Protein AF-A0A7W1C399-F1 (afdb_monomer_lite)

Foldseek 3Di:
DQPQDDDDVVCCVPVNPVVRVVVSVVVSVVVVVVVVVVVVVVVVVVVVVVVVVVVVVVVVVVVVVVD

Secondary structure (DSSP, 8-state):
--------HHHHHHH-HHHHHHHHHHHHHHHHHHHHHHHHHHHHHHHHHHHHHHHHHHHHHHHHHT-

Structure (mmCIF, N/CA/C/O backbone):
data_AF-A0A7W1C399-F1
#
_entry.id   AF-A0A7W1C399-F1
#
loop_
_atom_site.group_PDB
_atom_site.id
_atom_site.type_symbol
_atom_site.label_atom_id
_atom_site.label_alt_id
_atom_site.label_comp_id
_atom_site.label_asym_id
_atom_site.label_entity_id
_atom_site.label_seq_id
_atom_site.pdbx_PDB_ins_code
_atom_site.Cartn_x
_atom_site.Cartn_y
_atom_site.Cartn_z
_atom_site.occupancy
_atom_site.B_iso_or_equiv
_atom_site.auth_seq_id
_atom_site.auth_comp_id
_atom_site.auth_asym_id
_atom_site.auth_atom_id
_atom_site.pdbx_PDB_model_num
ATOM 1 N N . MET A 1 1 ? 6.695 -5.533 8.891 1.00 57.41 1 MET A N 1
ATOM 2 C CA . MET A 1 1 ? 5.947 -5.244 10.131 1.00 57.41 1 MET A CA 1
ATOM 3 C C . MET A 1 1 ? 4.624 -4.623 9.713 1.00 57.41 1 MET A C 1
ATOM 5 O O . MET A 1 1 ? 4.668 -3.493 9.231 1.00 57.41 1 MET A O 1
ATOM 9 N N . PRO A 1 2 ? 3.498 -5.353 9.773 1.00 54.75 2 PRO A N 1
ATOM 10 C CA . PRO A 1 2 ? 2.192 -4.760 9.501 1.00 54.75 2 PRO A CA 1
ATOM 11 C C . PRO A 1 2 ? 1.965 -3.610 10.485 1.00 54.75 2 PRO A C 1
ATOM 13 O O . PRO A 1 2 ? 2.245 -3.743 11.679 1.00 54.75 2 PRO A O 1
ATOM 16 N N . VAL A 1 3 ? 1.528 -2.458 9.981 1.00 57.75 3 VAL A N 1
ATOM 17 C CA . VAL A 1 3 ? 1.092 -1.362 10.847 1.00 57.75 3 VAL A CA 1
ATOM 18 C C . VAL A 1 3 ? -0.353 -1.677 11.179 1.00 57.75 3 VAL A C 1
ATOM 20 O O . VAL A 1 3 ? -1.228 -1.479 10.352 1.00 57.75 3 VAL A O 1
ATOM 23 N N . THR A 1 4 ? -0.601 -2.232 12.363 1.00 67.06 4 THR A N 1
ATOM 24 C CA . THR A 1 4 ? -1.972 -2.478 12.811 1.00 67.06 4 THR A CA 1
ATOM 25 C C . THR A 1 4 ? -2.621 -1.130 13.097 1.00 67.06 4 THR A C 1
ATOM 27 O O . THR A 1 4 ? -2.310 -0.501 14.114 1.00 67.06 4 THR A O 1
ATOM 30 N N . ALA A 1 5 ? -3.503 -0.672 12.208 1.00 74.44 5 ALA A N 1
ATOM 31 C CA . ALA A 1 5 ? -4.370 0.454 12.514 1.00 74.44 5 ALA A CA 1
ATOM 32 C C . ALA A 1 5 ? -5.160 0.114 13.788 1.00 74.44 5 ALA A C 1
ATOM 34 O O . ALA A 1 5 ? -5.757 -0.955 13.896 1.00 74.44 5 ALA A O 1
ATOM 35 N N . LYS A 1 6 ? -5.119 0.992 14.793 1.00 81.12 6 LYS A N 1
ATOM 36 C CA . LYS A 1 6 ? -5.884 0.828 16.033 1.00 81.12 6 LYS A CA 1
ATOM 37 C C . LYS A 1 6 ? -6.832 1.999 16.177 1.00 81.12 6 LYS A C 1
ATOM 39 O O . LYS A 1 6 ? -6.394 3.148 16.226 1.00 81.12 6 LYS A O 1
ATOM 44 N N . LEU A 1 7 ? -8.123 1.707 16.269 1.00 85.94 7 LEU A N 1
ATOM 45 C CA . LEU A 1 7 ? -9.120 2.720 16.576 1.00 85.94 7 LEU A CA 1
ATOM 46 C C . LEU A 1 7 ? -9.145 3.006 18.080 1.00 85.94 7 LEU A C 1
ATOM 48 O O . LEU A 1 7 ? -8.848 2.151 18.916 1.00 85.94 7 LEU A O 1
ATOM 52 N N . SER A 1 8 ? -9.496 4.241 18.437 1.00 90.50 8 SER A N 1
ATOM 53 C CA . SER A 1 8 ? -9.678 4.615 19.842 1.00 90.50 8 SER A CA 1
ATOM 54 C C . SER A 1 8 ? -10.908 3.925 20.433 1.00 90.50 8 SER A C 1
ATOM 56 O O . SER A 1 8 ? -11.879 3.689 19.717 1.00 90.50 8 SER A O 1
ATOM 58 N N . ARG A 1 9 ? -10.937 3.703 21.753 1.00 90.31 9 ARG A N 1
ATOM 59 C CA . ARG A 1 9 ? -12.104 3.108 22.432 1.00 90.31 9 ARG A CA 1
ATOM 60 C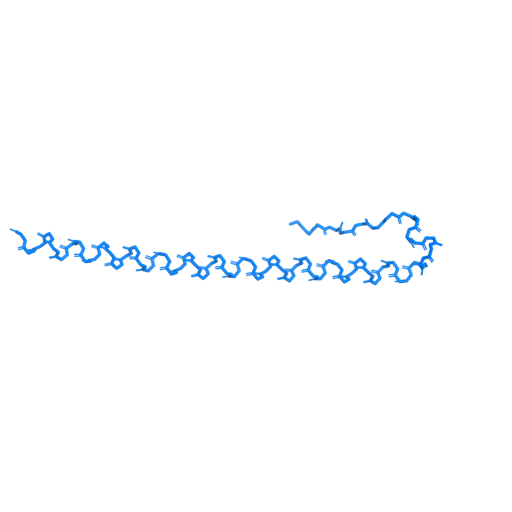 C . ARG A 1 9 ? -13.418 3.844 22.134 1.00 90.31 9 ARG A C 1
ATOM 62 O O . ARG A 1 9 ? -14.440 3.209 21.936 1.00 90.31 9 ARG A O 1
ATOM 69 N N . LYS A 1 10 ? -13.363 5.168 21.958 1.00 91.50 10 LYS A N 1
ATOM 70 C CA . LYS A 1 10 ? -14.526 5.988 21.584 1.00 91.50 10 LYS A CA 1
ATOM 71 C C . LYS A 1 10 ? -15.164 5.588 20.250 1.00 91.50 10 LYS A C 1
ATOM 73 O O . LYS A 1 10 ? -16.343 5.850 20.063 1.00 91.50 10 LYS A O 1
ATOM 78 N N . PHE A 1 11 ? -14.406 5.010 19.319 1.00 89.19 11 PHE A N 1
ATOM 79 C CA . PHE A 1 11 ? -14.957 4.493 18.064 1.00 89.19 11 PHE A CA 1
ATOM 80 C C . PHE A 1 11 ? -15.767 3.220 18.309 1.00 89.19 11 PHE A C 1
ATOM 82 O O . PHE A 1 11 ? -16.905 3.144 17.860 1.00 89.19 11 PHE A O 1
ATOM 89 N N . TYR A 1 12 ? -15.220 2.291 19.094 1.00 91.75 12 TYR A N 1
ATOM 90 C CA . TYR A 1 12 ? -15.906 1.072 19.530 1.00 91.75 12 TYR A CA 1
ATOM 91 C C . TYR A 1 12 ? -17.194 1.399 20.295 1.00 91.75 12 TYR A C 1
ATOM 93 O O . TYR A 1 12 ? -18.258 0.887 19.970 1.00 91.75 12 TYR A O 1
ATOM 101 N N . ASP A 1 13 ? -17.141 2.359 21.221 1.00 92.56 13 ASP A N 1
ATOM 102 C CA . ASP A 1 13 ? -18.312 2.757 22.012 1.00 92.56 13 ASP A CA 1
ATOM 103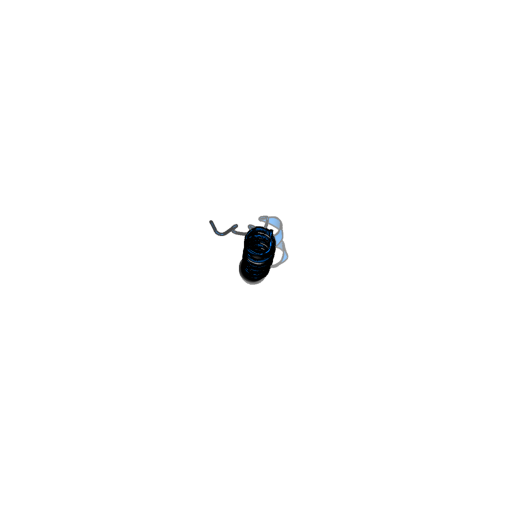 C C . ASP A 1 13 ? -19.422 3.423 21.166 1.00 92.56 13 ASP A C 1
ATOM 105 O O . ASP A 1 13 ? -20.580 3.455 21.577 1.00 92.5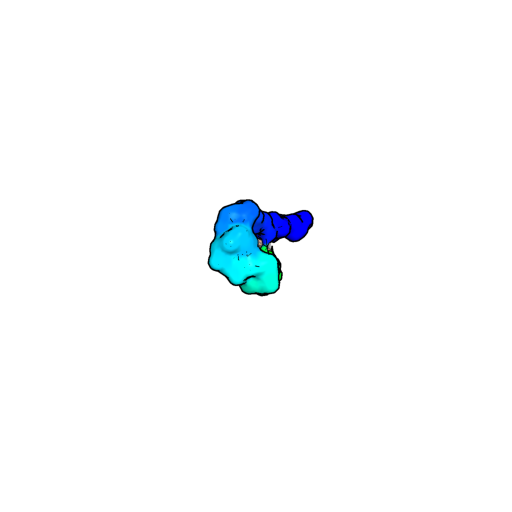6 13 ASP A O 1
ATOM 109 N N . ARG A 1 14 ? -19.086 4.008 20.005 1.00 92.38 14 ARG A N 1
ATOM 110 C CA . ARG A 1 14 ? -20.039 4.740 19.147 1.00 92.38 14 ARG A CA 1
ATOM 111 C C . ARG A 1 14 ? -20.565 3.928 17.974 1.00 92.38 14 ARG A C 1
ATOM 113 O O . ARG A 1 14 ? -21.711 4.130 17.589 1.00 92.38 14 ARG A O 1
ATOM 120 N N . LEU A 1 15 ? -19.728 3.082 17.388 1.00 89.69 15 LEU A N 1
ATOM 121 C CA . LEU A 1 15 ? -20.057 2.284 16.207 1.00 89.69 15 LEU A CA 1
ATOM 122 C C . LEU A 1 15 ? -20.368 0.827 16.564 1.00 89.69 15 LEU A C 1
ATOM 124 O O . LEU A 1 15 ? -20.955 0.120 15.755 1.00 89.69 15 LEU A O 1
ATOM 128 N N . GLY A 1 16 ? -20.015 0.393 17.773 1.00 91.81 16 GLY A N 1
ATOM 129 C CA . GLY A 1 16 ? -20.032 -1.009 18.163 1.00 91.81 16 GLY A CA 1
ATOM 130 C C . GLY A 1 16 ? -18.746 -1.726 17.758 1.00 91.81 16 GLY A C 1
ATOM 131 O O . GLY A 1 16 ? -18.012 -1.286 16.866 1.00 91.81 16 GLY A O 1
ATOM 132 N N . ASP A 1 17 ? -18.478 -2.838 18.440 1.00 91.31 17 ASP A N 1
ATOM 133 C CA . ASP A 1 17 ? -17.243 -3.598 18.254 1.00 91.31 17 ASP A CA 1
ATOM 134 C C . ASP A 1 17 ? -17.135 -4.196 16.846 1.00 91.31 17 ASP A C 1
ATOM 136 O O . ASP A 1 17 ? -16.069 -4.113 16.240 1.00 91.31 17 ASP A O 1
ATOM 140 N N . ASP A 1 18 ? -18.236 -4.707 16.291 1.00 90.94 18 ASP A N 1
ATOM 141 C CA . ASP A 1 18 ? -18.245 -5.342 14.968 1.00 90.94 18 ASP A CA 1
ATOM 142 C C . ASP A 1 18 ? -17.878 -4.350 13.856 1.00 90.94 18 ASP A C 1
ATOM 144 O O . ASP A 1 18 ? -16.924 -4.570 13.112 1.00 90.94 18 ASP A O 1
ATOM 148 N N . ILE A 1 19 ? -18.551 -3.196 13.807 1.00 91.44 19 ILE A N 1
ATOM 149 C CA . ILE A 1 19 ? -18.293 -2.166 12.788 1.00 91.44 19 ILE A CA 1
ATOM 150 C C . ILE A 1 19 ? -16.884 -1.578 12.948 1.00 91.44 19 ILE A C 1
ATOM 152 O O . ILE A 1 19 ? -16.192 -1.316 11.963 1.00 91.44 19 ILE A O 1
ATOM 156 N N . ALA A 1 20 ? -16.428 -1.361 14.185 1.00 91.75 20 ALA A N 1
ATOM 157 C CA . ALA A 1 20 ? -15.081 -0.857 14.431 1.00 91.75 20 ALA A CA 1
ATOM 158 C C . ALA A 1 20 ? -14.001 -1.860 13.989 1.00 91.75 20 ALA A C 1
ATOM 160 O O . ALA A 1 20 ? -12.982 -1.442 13.436 1.00 91.75 20 ALA A O 1
ATOM 161 N N . ASN A 1 21 ? -14.221 -3.161 14.189 1.00 90.31 21 ASN A N 1
ATOM 162 C CA . ASN A 1 21 ? -13.304 -4.202 13.730 1.00 90.31 21 ASN A CA 1
ATOM 163 C C . ASN A 1 21 ? -13.285 -4.314 12.199 1.00 90.31 21 ASN A C 1
ATOM 165 O O . ASN A 1 21 ? -12.200 -4.315 11.623 1.00 90.31 21 ASN A O 1
ATOM 169 N N . GLU A 1 22 ? -14.442 -4.282 11.531 1.00 90.88 22 GLU A N 1
ATOM 170 C CA . GLU A 1 22 ? -14.506 -4.280 10.060 1.00 90.88 22 GLU A CA 1
ATOM 171 C C . GLU A 1 22 ? -13.747 -3.091 9.447 1.00 90.88 22 GLU A C 1
ATOM 173 O O . GLU A 1 22 ? -13.027 -3.242 8.458 1.00 90.88 22 GLU A O 1
ATOM 178 N N . LEU A 1 23 ? -13.847 -1.905 10.058 1.00 89.56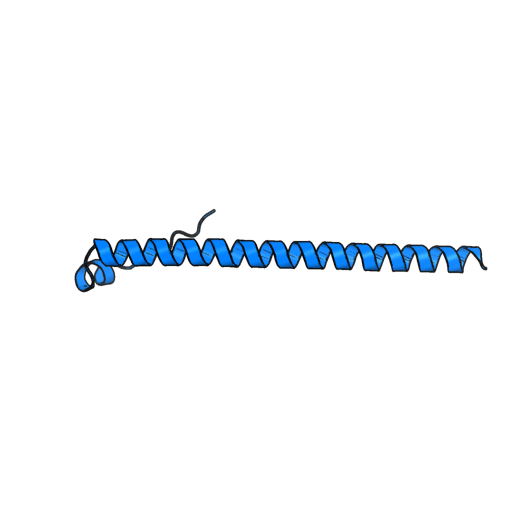 23 LEU A N 1
ATOM 179 C CA . LEU A 1 23 ? -13.094 -0.729 9.616 1.00 89.56 23 LEU A CA 1
ATOM 180 C C . LEU A 1 23 ? -11.583 -0.907 9.791 1.00 89.56 23 LEU A C 1
ATOM 182 O O . LEU A 1 23 ? -10.817 -0.503 8.915 1.00 89.56 23 LEU A O 1
ATOM 186 N N . VAL A 1 24 ? -11.141 -1.494 10.907 1.00 90.12 24 VAL A N 1
ATOM 187 C CA . VAL A 1 24 ? -9.721 -1.798 11.139 1.00 90.12 24 VAL A CA 1
ATOM 188 C C . VAL A 1 24 ? -9.204 -2.778 10.089 1.00 90.12 24 VAL A C 1
ATOM 190 O O . VAL A 1 24 ? -8.146 -2.537 9.506 1.00 90.12 24 VAL A O 1
ATOM 193 N N . ASP A 1 25 ? -9.954 -3.839 9.812 1.00 89.62 25 ASP A N 1
ATOM 194 C CA . ASP A 1 25 ? -9.577 -4.848 8.825 1.00 89.62 25 ASP A CA 1
ATOM 195 C C . ASP A 1 25 ? -9.496 -4.251 7.419 1.00 89.62 25 ASP A C 1
ATOM 197 O O . ASP A 1 25 ? -8.507 -4.466 6.711 1.00 89.62 25 ASP A O 1
ATOM 201 N N . TRP A 1 26 ? -10.465 -3.411 7.044 1.00 88.69 26 TRP A N 1
ATOM 202 C CA . TRP A 1 26 ? -10.429 -2.687 5.777 1.00 88.69 26 TRP A CA 1
ATOM 203 C C . TRP A 1 26 ? -9.210 -1.761 5.675 1.00 88.69 26 TRP A C 1
ATOM 205 O O . TRP A 1 26 ? -8.495 -1.800 4.674 1.00 88.69 26 TRP A O 1
ATOM 215 N N . PHE A 1 27 ? -8.915 -0.970 6.714 1.00 87.50 27 PHE A N 1
ATOM 216 C CA . PHE A 1 27 ? -7.743 -0.088 6.715 1.00 87.50 27 PHE A CA 1
ATOM 217 C C . PHE A 1 27 ? -6.432 -0.860 6.561 1.00 87.50 27 PHE A C 1
ATOM 219 O O . PHE A 1 27 ? -5.559 -0.435 5.803 1.00 87.50 27 PHE A O 1
ATOM 226 N N . ASN A 1 28 ? -6.297 -1.995 7.247 1.00 87.00 28 ASN A N 1
ATOM 227 C CA . ASN A 1 28 ? -5.106 -2.832 7.142 1.00 87.00 28 ASN A CA 1
ATOM 228 C C . ASN A 1 28 ? -4.969 -3.444 5.736 1.00 87.00 28 ASN A C 1
ATOM 230 O O . ASN A 1 28 ? -3.868 -3.463 5.188 1.00 87.00 28 ASN A O 1
ATOM 234 N N . ALA A 1 29 ? -6.073 -3.887 5.124 1.00 86.56 29 ALA A N 1
ATOM 235 C CA . ALA A 1 29 ? -6.069 -4.409 3.756 1.00 86.56 29 ALA A CA 1
ATOM 236 C C . ALA A 1 29 ? -5.692 -3.332 2.722 1.00 86.56 29 ALA A C 1
ATOM 238 O O . ALA A 1 29 ? -4.938 -3.599 1.780 1.00 86.56 29 ALA A O 1
ATOM 239 N N . VAL A 1 30 ? -6.175 -2.100 2.908 1.00 87.44 30 VAL A N 1
ATOM 240 C CA . VAL A 1 30 ? -5.814 -0.958 2.058 1.00 87.44 30 VAL A CA 1
ATOM 241 C C . VAL A 1 30 ? -4.332 -0.597 2.217 1.00 87.44 30 VAL A C 1
ATOM 243 O O . VAL A 1 30 ? -3.659 -0.429 1.201 1.00 87.44 30 VAL A O 1
ATOM 246 N N . ASP A 1 31 ? -3.798 -0.527 3.445 1.00 85.56 31 ASP A N 1
ATOM 247 C CA . ASP A 1 31 ? -2.367 -0.253 3.688 1.00 85.56 31 ASP A CA 1
ATOM 248 C C . ASP A 1 31 ? -1.467 -1.283 2.994 1.00 85.56 31 ASP A C 1
ATOM 250 O O . ASP A 1 31 ? -0.530 -0.916 2.279 1.00 85.56 31 ASP A O 1
ATOM 254 N N . ASP A 1 32 ? -1.778 -2.571 3.148 1.00 86.62 32 ASP A N 1
ATOM 255 C CA . ASP A 1 32 ? -1.000 -3.652 2.539 1.00 86.62 32 ASP A CA 1
ATOM 256 C C . ASP A 1 32 ? -1.044 -3.598 1.004 1.00 86.62 32 ASP A C 1
ATOM 258 O O . ASP A 1 32 ? -0.010 -3.699 0.333 1.00 86.62 32 ASP A O 1
ATOM 262 N N . THR A 1 33 ? -2.223 -3.320 0.439 1.00 86.38 33 THR A N 1
ATOM 263 C CA . THR A 1 33 ? -2.407 -3.164 -1.010 1.00 86.38 33 THR A CA 1
ATOM 264 C C . THR A 1 33 ? -1.592 -1.988 -1.552 1.00 86.38 33 THR A C 1
ATOM 266 O O . THR A 1 33 ? -0.843 -2.146 -2.518 1.00 86.38 33 THR A O 1
ATOM 269 N N . TYR A 1 34 ? -1.680 -0.810 -0.925 1.00 83.88 34 TYR A N 1
ATOM 270 C CA . TYR A 1 34 ? -0.935 0.373 -1.367 1.00 83.88 34 TYR A CA 1
ATOM 271 C C . TYR A 1 34 ? 0.578 0.183 -1.245 1.00 83.88 34 TYR A C 1
ATOM 273 O O . TYR A 1 34 ? 1.325 0.580 -2.140 1.00 83.88 34 TYR A O 1
ATOM 281 N N . ARG A 1 35 ? 1.056 -0.448 -0.167 1.00 85.69 35 ARG A N 1
ATOM 282 C CA . ARG A 1 35 ? 2.487 -0.744 0.006 1.00 85.69 35 ARG A CA 1
ATOM 283 C C . ARG A 1 35 ? 2.996 -1.730 -1.029 1.00 85.69 35 ARG A C 1
ATOM 285 O O . ARG A 1 35 ? 4.113 -1.557 -1.517 1.00 85.69 35 ARG A O 1
ATOM 292 N N . THR A 1 36 ? 2.190 -2.730 -1.368 1.00 90.75 36 THR A N 1
ATOM 293 C CA . THR A 1 36 ? 2.514 -3.697 -2.418 1.00 90.75 36 THR A CA 1
ATOM 294 C C . THR A 1 36 ? 2.624 -2.999 -3.769 1.00 90.75 36 THR A C 1
ATOM 296 O O . THR A 1 36 ? 3.671 -3.088 -4.404 1.00 90.75 36 THR A O 1
ATOM 299 N N . GLN A 1 37 ? 1.636 -2.182 -4.143 1.00 91.00 37 GLN A N 1
ATOM 300 C CA . GLN A 1 37 ? 1.684 -1.405 -5.387 1.00 91.00 37 GLN A CA 1
ATOM 301 C C . GLN A 1 37 ? 2.884 -0.450 -5.439 1.00 91.00 37 GLN A C 1
ATOM 303 O O . GLN A 1 37 ? 3.559 -0.348 -6.462 1.00 91.00 37 GLN A O 1
ATOM 308 N N . LEU A 1 38 ? 3.194 0.240 -4.335 1.00 90.75 38 LEU A N 1
ATOM 309 C CA . LEU A 1 38 ? 4.366 1.117 -4.263 1.00 90.75 38 LEU A CA 1
ATOM 310 C C . LEU A 1 38 ? 5.675 0.345 -4.449 1.00 90.75 38 LEU A C 1
ATOM 312 O O . LEU A 1 38 ? 6.582 0.841 -5.120 1.00 90.75 38 LEU A O 1
ATOM 316 N N . ARG A 1 39 ? 5.781 -0.858 -3.874 1.00 92.19 39 ARG A N 1
ATOM 317 C CA . ARG A 1 39 ? 6.946 -1.727 -4.056 1.00 92.19 39 ARG A CA 1
ATOM 318 C C . ARG A 1 39 ? 7.078 -2.172 -5.510 1.00 92.19 39 ARG A C 1
ATOM 320 O O . ARG A 1 39 ? 8.155 -2.016 -6.072 1.00 92.19 39 ARG A O 1
ATOM 327 N N . GLU A 1 40 ? 5.998 -2.648 -6.120 1.00 95.00 40 GLU A N 1
ATOM 328 C CA . GLU A 1 40 ? 5.980 -3.087 -7.521 1.00 95.00 40 GLU A CA 1
ATOM 329 C C . GLU A 1 40 ? 6.359 -1.955 -8.484 1.00 95.00 40 GLU A C 1
ATOM 331 O O . GLU A 1 40 ? 7.187 -2.137 -9.377 1.00 95.00 40 GLU A O 1
ATOM 336 N N . LEU A 1 41 ? 5.809 -0.752 -8.279 1.00 94.00 41 LEU A N 1
ATOM 337 C CA . LEU A 1 41 ? 6.166 0.422 -9.077 1.00 94.00 41 LEU A CA 1
ATOM 338 C C . LEU A 1 41 ? 7.640 0.799 -8.916 1.00 94.00 41 LEU A C 1
ATOM 340 O O . LEU A 1 41 ? 8.289 1.177 -9.893 1.00 94.00 41 LEU A O 1
ATOM 344 N N . ASN A 1 42 ? 8.173 0.713 -7.696 1.00 94.00 42 ASN A N 1
ATOM 345 C CA . ASN A 1 42 ? 9.581 0.988 -7.441 1.00 94.00 42 ASN A CA 1
ATOM 346 C C . ASN A 1 42 ? 10.482 -0.030 -8.151 1.00 94.00 42 ASN A C 1
ATOM 348 O O . ASN A 1 42 ? 11.401 0.372 -8.858 1.00 94.00 42 ASN A O 1
ATOM 352 N N . GLU A 1 43 ? 10.164 -1.319 -8.040 1.00 95.62 43 GLU A N 1
ATOM 353 C CA . GLU A 1 43 ? 10.902 -2.408 -8.681 1.00 95.62 43 GLU A CA 1
ATOM 354 C C . GLU A 1 43 ? 10.877 -2.288 -10.212 1.00 95.62 43 GLU A C 1
ATOM 356 O O . GLU A 1 43 ? 11.919 -2.353 -10.865 1.00 95.62 43 GLU A O 1
ATOM 361 N N . LEU A 1 44 ? 9.710 -1.999 -10.797 1.00 96.88 44 LEU A N 1
ATOM 362 C CA . LEU A 1 44 ? 9.579 -1.746 -12.232 1.00 96.88 44 LEU A CA 1
ATOM 363 C C . LEU A 1 44 ? 10.431 -0.551 -12.683 1.00 96.88 44 LEU A C 1
ATOM 365 O O . LEU A 1 44 ? 11.104 -0.616 -13.716 1.00 96.88 44 LEU A O 1
ATOM 369 N N . ASN A 1 45 ? 10.402 0.547 -11.927 1.00 94.75 45 ASN A N 1
ATOM 370 C CA . ASN A 1 45 ? 11.189 1.736 -12.241 1.00 94.75 45 ASN A CA 1
ATOM 371 C C . ASN A 1 45 ? 12.691 1.482 -12.088 1.00 94.75 45 ASN A C 1
ATOM 373 O O . ASN A 1 45 ? 13.466 1.957 -12.918 1.00 94.75 45 ASN A O 1
ATOM 377 N N . TRP A 1 46 ? 13.099 0.705 -11.085 1.00 93.00 46 TRP A N 1
ATOM 378 C CA . TRP A 1 46 ? 14.489 0.309 -10.887 1.00 93.00 46 TRP A CA 1
ATOM 379 C C . TRP A 1 46 ? 15.000 -0.554 -12.042 1.00 93.00 46 TRP A C 1
ATOM 381 O O . TRP A 1 46 ? 16.047 -0.258 -12.613 1.00 93.00 46 TRP A O 1
ATOM 391 N N . ASN A 1 47 ? 14.216 -1.543 -12.476 1.00 95.88 47 ASN A N 1
ATOM 392 C CA . ASN A 1 47 ? 14.561 -2.392 -13.618 1.00 95.88 47 ASN A CA 1
ATOM 393 C C . ASN A 1 47 ? 14.705 -1.579 -14.914 1.00 95.88 47 ASN A C 1
ATOM 395 O O . ASN A 1 47 ? 15.649 -1.776 -15.679 1.00 95.88 47 ASN A O 1
ATOM 399 N N . ARG A 1 48 ? 13.804 -0.615 -15.148 1.00 95.69 48 ARG A N 1
ATOM 400 C CA . ARG A 1 48 ? 13.904 0.313 -16.288 1.00 95.69 48 ARG A CA 1
ATOM 401 C C . ARG A 1 48 ? 15.146 1.195 -16.203 1.00 95.69 48 ARG A C 1
AT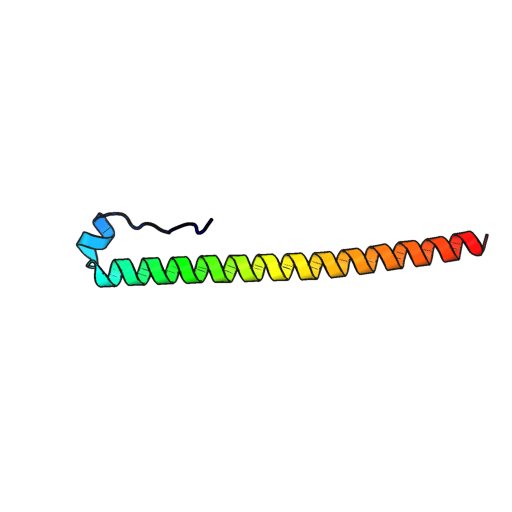OM 403 O O . ARG A 1 48 ? 15.796 1.424 -17.221 1.00 95.69 48 ARG A O 1
ATOM 410 N N . PHE A 1 49 ? 15.467 1.694 -15.012 1.00 94.94 49 PHE A N 1
ATOM 411 C CA . PHE A 1 49 ? 16.658 2.504 -14.786 1.00 94.94 49 PHE A CA 1
ATOM 412 C C . PHE A 1 49 ? 17.937 1.707 -15.054 1.00 94.94 49 PHE A C 1
ATOM 414 O O . PHE A 1 49 ? 18.791 2.184 -15.800 1.00 94.94 49 PHE A O 1
ATOM 421 N N . GLN A 1 50 ? 18.033 0.484 -14.527 1.00 94.81 50 GLN A N 1
ATOM 422 C CA . GLN A 1 50 ? 19.167 -0.408 -14.759 1.00 94.81 50 GLN A CA 1
ATOM 423 C C . GLN A 1 50 ? 19.354 -0.681 -16.255 1.00 94.81 50 GLN A C 1
ATOM 425 O O . GLN A 1 50 ? 20.427 -0.426 -16.791 1.00 94.81 50 GLN A O 1
ATOM 430 N N . ALA A 1 51 ? 18.284 -1.064 -16.960 1.00 95.69 51 ALA A N 1
ATOM 431 C CA . ALA A 1 51 ? 18.336 -1.303 -18.402 1.00 95.69 51 ALA A CA 1
ATOM 432 C C . ALA A 1 51 ? 18.787 -0.059 -19.194 1.00 95.69 51 ALA A C 1
ATOM 434 O O . ALA A 1 51 ? 19.559 -0.162 -20.149 1.00 95.69 51 ALA A O 1
ATOM 435 N N . ALA A 1 52 ? 18.337 1.134 -18.792 1.00 95.00 52 ALA A N 1
ATOM 436 C CA . ALA A 1 52 ? 18.766 2.383 -19.413 1.00 95.00 52 ALA A CA 1
ATOM 437 C C . ALA A 1 52 ? 20.243 2.709 -19.124 1.00 95.00 52 ALA A C 1
ATOM 439 O O . ALA A 1 52 ? 20.927 3.241 -20.001 1.00 95.00 52 ALA A O 1
ATOM 440 N N . MET A 1 53 ? 20.740 2.413 -17.919 1.00 95.25 53 MET A N 1
ATOM 441 C CA . MET A 1 53 ? 22.154 2.579 -17.569 1.00 95.25 53 MET A CA 1
ATOM 442 C C . MET A 1 53 ? 23.039 1.614 -18.352 1.00 95.25 53 MET A C 1
ATOM 444 O O . MET A 1 53 ? 23.991 2.065 -18.985 1.00 95.25 53 MET A O 1
ATOM 448 N N . ASP A 1 54 ? 22.684 0.332 -18.390 1.00 94.44 54 ASP A N 1
ATOM 449 C CA . A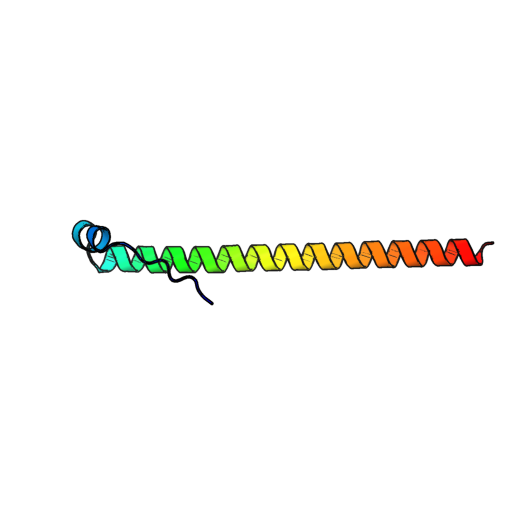SP A 1 54 ? 23.428 -0.692 -19.127 1.00 94.44 54 ASP A CA 1
ATOM 450 C C . ASP A 1 54 ? 23.495 -0.348 -20.620 1.00 94.44 54 ASP A C 1
ATOM 452 O O . ASP A 1 54 ? 24.565 -0.377 -21.226 1.00 94.44 54 ASP A O 1
ATOM 456 N N . GLY A 1 55 ? 22.377 0.101 -21.206 1.00 94.12 55 GLY A N 1
ATOM 457 C CA . GLY A 1 55 ? 22.348 0.574 -22.591 1.00 94.12 55 GLY A CA 1
ATOM 458 C C . GLY A 1 55 ? 23.248 1.792 -22.842 1.00 94.12 55 GLY A C 1
ATOM 459 O O . GLY A 1 55 ? 23.878 1.890 -23.896 1.00 94.12 55 GLY A O 1
ATOM 460 N N . ARG A 1 56 ? 23.356 2.720 -21.881 1.00 93.81 56 ARG A N 1
ATOM 461 C CA . ARG A 1 56 ? 24.267 3.876 -21.978 1.00 93.81 56 ARG A CA 1
ATOM 462 C C . ARG A 1 56 ? 25.735 3.481 -21.846 1.00 93.81 56 ARG A C 1
ATOM 464 O O . ARG A 1 56 ? 26.563 4.077 -22.537 1.00 93.81 56 ARG A O 1
ATOM 471 N N . PHE A 1 57 ? 26.059 2.516 -20.986 1.00 92.81 57 PHE A N 1
ATOM 472 C CA . PHE A 1 57 ? 27.418 1.989 -20.869 1.00 92.81 57 PHE A CA 1
ATOM 473 C C . PHE A 1 57 ? 27.829 1.266 -22.147 1.00 92.81 57 PHE A C 1
ATOM 475 O O . PHE A 1 57 ? 28.817 1.663 -22.752 1.00 92.81 57 PHE A O 1
ATOM 482 N N . ALA A 1 58 ? 26.994 0.357 -22.655 1.00 92.25 58 ALA A N 1
ATOM 483 C CA . ALA A 1 58 ? 27.249 -0.324 -23.923 1.00 92.25 58 ALA A CA 1
ATOM 484 C C . ALA A 1 58 ? 27.446 0.664 -25.089 1.00 92.25 58 ALA A C 1
ATOM 486 O O . ALA A 1 58 ? 28.369 0.532 -25.888 1.00 92.25 58 ALA A O 1
ATOM 487 N N . ALA A 1 59 ? 26.618 1.712 -25.167 1.00 90.81 59 ALA A N 1
ATOM 488 C CA . ALA A 1 59 ? 26.783 2.762 -26.172 1.00 90.81 59 ALA A CA 1
ATOM 489 C C . ALA A 1 59 ? 28.070 3.590 -25.992 1.00 90.81 59 ALA A C 1
ATOM 491 O O . ALA A 1 59 ? 28.578 4.150 -26.964 1.00 90.81 59 ALA A O 1
ATOM 492 N N . SER A 1 60 ? 28.576 3.714 -24.764 1.00 90.94 60 SER A N 1
ATOM 493 C CA . SER A 1 60 ? 29.828 4.418 -24.473 1.00 90.94 60 SER A CA 1
ATOM 494 C C . SER A 1 60 ? 31.041 3.561 -24.825 1.00 90.94 60 SER A C 1
ATOM 496 O O . SER A 1 60 ? 31.956 4.080 -25.460 1.00 90.94 60 SER A O 1
ATOM 498 N N . ASP A 1 61 ? 31.011 2.267 -24.509 1.00 90.00 61 ASP A N 1
ATOM 499 C CA . ASP A 1 61 ? 32.067 1.311 -24.860 1.00 90.00 61 ASP A CA 1
ATOM 500 C C . ASP A 1 61 ? 32.261 1.250 -26.379 1.00 90.00 61 ASP A C 1
ATOM 502 O O . ASP A 1 61 ? 33.370 1.447 -26.872 1.00 90.00 61 ASP A O 1
ATOM 506 N N . LEU A 1 62 ? 31.166 1.151 -27.143 1.00 90.81 62 LEU A N 1
ATOM 507 C CA . LEU A 1 62 ? 31.209 1.192 -28.610 1.00 90.81 62 LEU A CA 1
ATOM 508 C C . LEU A 1 62 ? 31.851 2.479 -29.156 1.00 90.81 62 LEU A C 1
ATOM 510 O O . LEU A 1 62 ? 32.543 2.453 -30.170 1.00 90.81 62 LEU A O 1
ATOM 514 N N . LYS A 1 63 ? 31.628 3.626 -28.502 1.00 89.00 63 LYS A N 1
ATOM 515 C CA . LYS A 1 63 ? 32.267 4.894 -28.896 1.00 89.00 63 LYS A CA 1
ATOM 516 C C . LYS A 1 63 ? 33.752 4.936 -28.549 1.00 89.00 63 LYS A C 1
ATOM 518 O O . LYS A 1 63 ? 34.495 5.637 -29.230 1.00 89.00 63 LYS A O 1
ATOM 523 N N . MET A 1 64 ? 34.168 4.256 -27.482 1.00 85.44 64 MET A N 1
ATOM 524 C CA . MET A 1 64 ? 35.576 4.145 -27.103 1.00 85.44 64 MET A CA 1
ATOM 525 C C . MET A 1 64 ? 36.332 3.205 -28.043 1.00 85.44 64 MET A C 1
ATOM 527 O O . MET A 1 64 ? 37.443 3.537 -28.424 1.00 85.44 64 MET A O 1
ATOM 531 N N . GLU A 1 65 ? 35.719 2.102 -28.480 1.00 82.12 65 GLU A N 1
ATOM 532 C CA . GLU A 1 65 ? 36.297 1.186 -29.479 1.00 82.12 65 GLU A CA 1
ATOM 533 C C . GLU A 1 65 ? 36.440 1.816 -30.875 1.00 82.12 65 GLU A C 1
ATOM 535 O O . GLU A 1 65 ? 37.287 1.404 -31.663 1.00 82.12 65 GLU A O 1
ATOM 540 N N . GLN A 1 66 ? 35.615 2.816 -31.199 1.00 80.56 66 GLN A N 1
ATOM 541 C CA . GLN A 1 66 ? 35.684 3.557 -32.465 1.00 80.56 66 GLN A CA 1
ATOM 542 C C . GLN A 1 66 ? 36.746 4.675 -32.486 1.00 80.56 66 GLN A C 1
ATOM 544 O O . GLN A 1 66 ? 36.875 5.357 -33.506 1.00 80.56 66 GLN A O 1
ATOM 549 N N . ARG A 1 67 ? 37.471 4.901 -31.383 1.00 63.66 67 ARG A N 1
ATOM 550 C CA . ARG A 1 67 ? 38.547 5.899 -31.261 1.00 63.66 67 ARG A CA 1
ATOM 551 C C . ARG A 1 67 ? 39.924 5.259 -31.329 1.00 63.66 67 ARG A C 1
ATOM 553 O O . ARG A 1 67 ? 40.806 5.930 -31.908 1.00 63.66 67 ARG A O 1
#

Radius of gyration: 23.96 Å; chains: 1; bounding box: 59×11×55 Å

pLDDT: mean 88.14, std 9.02, range [54.75, 96.88]

Sequence (67 aa):
MPVTAKLSRKFYDRLGDDIANELVDWFNAVDDTYRTQLRELNELNWNRFQAAMDGRFAASDLKMEQR